Protein AF-L5N4R8-F1 (afdb_monomer)

Secondary structure (DSSP, 8-state):
--HHHHHHHHHHHHHHHS--SHHHHHHHHHHHHHHHHHHHHHTTTS-HHHHHHHHHHHHHHHH--SHHHHHHHHHHHHHHHHHHH---

pLDDT: mean 73.19, std 12.26, range [39.03, 87.06]

Foldseek 3Di:
DDPVLVVVLVVLVVQCVVDPDPVSVVVSVVVNVVSVVVVVVVVVVDDPVLVVVLVVLVVQLVVDPDPVSV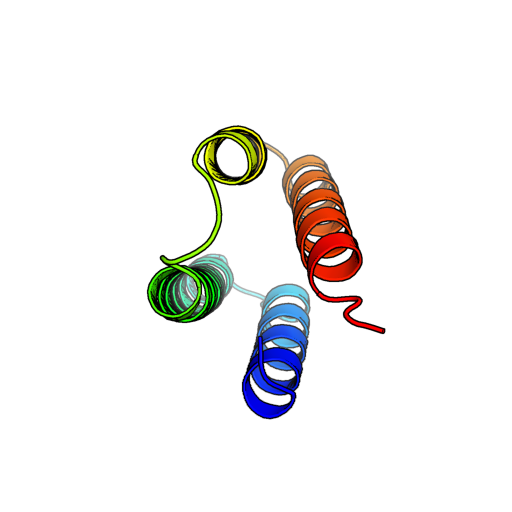VVSVVVNVVSVVVVPPDD

Structure (mmCIF, N/CA/C/O backbone):
data_AF-L5N4R8-F1
#
_entry.id   AF-L5N4R8-F1
#
loop_
_atom_site.group_PDB
_atom_site.id
_atom_site.type_symbol
_atom_site.label_atom_id
_atom_site.label_alt_id
_atom_site.label_comp_id
_atom_site.label_asym_id
_atom_site.label_entity_id
_atom_site.label_seq_id
_atom_site.pdbx_PDB_ins_code
_atom_site.Cartn_x
_atom_site.Cartn_y
_atom_site.Cartn_z
_atom_site.occupancy
_atom_site.B_iso_or_equiv
_atom_site.auth_seq_id
_atom_site.auth_comp_id
_atom_site.auth_asym_id
_atom_site.auth_atom_id
_atom_site.pdbx_PDB_model_num
ATOM 1 N N . MET A 1 1 ? 8.652 -8.191 -8.836 1.00 61.31 1 MET A N 1
ATOM 2 C CA . MET A 1 1 ? 7.954 -8.797 -7.687 1.00 61.31 1 MET A CA 1
ATOM 3 C C . MET A 1 1 ? 7.650 -10.234 -8.042 1.00 61.31 1 MET A C 1
ATOM 5 O O . MET A 1 1 ? 7.111 -10.469 -9.114 1.00 61.31 1 MET A O 1
ATOM 9 N N . ASN A 1 2 ? 8.059 -11.179 -7.204 1.00 72.06 2 ASN A N 1
ATOM 10 C CA . ASN A 1 2 ? 7.810 -12.602 -7.428 1.00 72.06 2 ASN A CA 1
ATOM 11 C C . ASN A 1 2 ? 6.396 -12.992 -6.939 1.00 72.06 2 ASN A C 1
ATOM 13 O O . ASN A 1 2 ? 5.825 -12.274 -6.116 1.00 72.06 2 ASN A O 1
ATOM 17 N N . GLU A 1 3 ? 5.834 -14.118 -7.390 1.00 71.75 3 GLU A N 1
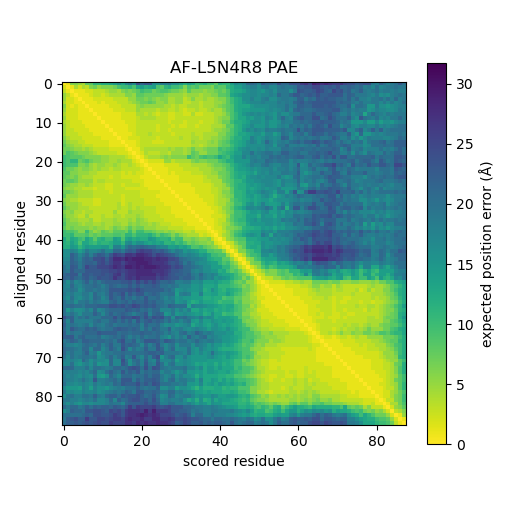ATOM 18 C CA . GLU A 1 3 ? 4.459 -14.546 -7.049 1.00 71.75 3 GLU A CA 1
ATOM 19 C C . GLU A 1 3 ? 4.201 -14.606 -5.539 1.00 71.75 3 GLU A C 1
ATOM 21 O O . GLU A 1 3 ? 3.164 -14.149 -5.064 1.00 71.75 3 GLU A O 1
ATOM 26 N N . LEU A 1 4 ? 5.181 -15.079 -4.766 1.00 72.31 4 LEU A N 1
ATOM 27 C CA . LEU A 1 4 ? 5.093 -15.130 -3.306 1.00 72.31 4 LEU A CA 1
ATOM 28 C C . LEU A 1 4 ? 4.987 -13.728 -2.677 1.00 72.31 4 LEU A C 1
ATOM 30 O O . LEU A 1 4 ? 4.242 -13.520 -1.721 1.00 72.31 4 LEU A O 1
ATOM 34 N N . GLN A 1 5 ? 5.716 -12.751 -3.225 1.00 68.88 5 GLN A N 1
ATOM 35 C CA . GLN A 1 5 ? 5.660 -11.364 -2.758 1.00 68.88 5 GLN A CA 1
ATOM 36 C C . GLN A 1 5 ? 4.308 -10.746 -3.117 1.00 68.88 5 GLN A C 1
ATOM 38 O O . GLN A 1 5 ? 3.715 -10.082 -2.275 1.00 68.88 5 GLN A O 1
ATOM 43 N N . LYS A 1 6 ? 3.794 -11.018 -4.324 1.00 75.31 6 LYS A N 1
ATOM 44 C CA . LYS A 1 6 ? 2.474 -10.557 -4.774 1.00 75.31 6 LYS A CA 1
ATOM 45 C C . LYS A 1 6 ? 1.350 -11.091 -3.883 1.00 75.31 6 LYS A C 1
ATOM 47 O O . LYS A 1 6 ? 0.587 -10.300 -3.351 1.00 75.31 6 LYS A O 1
ATOM 52 N N . GLN A 1 7 ? 1.326 -12.397 -3.611 1.00 77.81 7 GLN A N 1
ATOM 53 C CA . GLN A 1 7 ? 0.351 -12.993 -2.687 1.00 77.81 7 GLN A CA 1
ATOM 54 C C . GLN A 1 7 ? 0.446 -12.407 -1.270 1.00 77.81 7 GLN A C 1
ATOM 56 O O . GLN A 1 7 ? -0.566 -12.230 -0.596 1.00 77.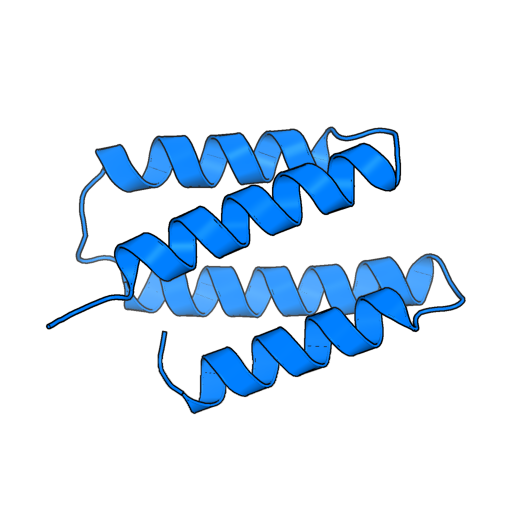81 7 GLN A O 1
ATOM 61 N N . THR A 1 8 ? 1.661 -12.093 -0.810 1.00 78.94 8 THR A N 1
ATOM 62 C CA . THR A 1 8 ? 1.864 -11.452 0.497 1.00 78.94 8 THR A CA 1
ATOM 63 C C . THR A 1 8 ? 1.328 -10.019 0.507 1.00 78.94 8 THR A C 1
ATOM 65 O O . THR A 1 8 ? 0.703 -9.615 1.483 1.00 78.94 8 THR A O 1
ATOM 68 N N . TYR A 1 9 ? 1.525 -9.269 -0.579 1.00 80.38 9 TYR A N 1
ATOM 69 C CA . TYR A 1 9 ? 0.975 -7.925 -0.751 1.00 80.38 9 TYR A CA 1
ATOM 70 C C . TYR A 1 9 ? -0.554 -7.932 -0.789 1.00 80.38 9 TYR A C 1
ATOM 72 O O . TYR A 1 9 ? -1.166 -7.235 0.015 1.00 80.38 9 TYR A O 1
ATOM 80 N N . ASP A 1 10 ? -1.160 -8.769 -1.636 1.00 80.69 10 ASP A N 1
ATOM 81 C CA . ASP A 1 10 ? -2.620 -8.891 -1.749 1.00 80.69 10 ASP A CA 1
ATOM 82 C C . ASP A 1 10 ? -3.250 -9.194 -0.379 1.00 80.69 10 ASP A C 1
ATOM 84 O O . ASP A 1 10 ? -4.185 -8.523 0.054 1.00 80.69 10 ASP A O 1
ATOM 88 N N . ARG A 1 11 ? -2.648 -10.119 0.379 1.00 84.31 11 ARG A N 1
ATOM 89 C CA . ARG A 1 11 ? -3.110 -10.477 1.725 1.00 84.31 11 ARG A CA 1
ATOM 90 C C . ARG A 1 11 ? -2.973 -9.338 2.739 1.00 84.31 11 ARG A C 1
ATOM 92 O O . ARG A 1 11 ? -3.818 -9.199 3.622 1.00 84.31 11 ARG A O 1
ATOM 99 N N . LEU A 1 12 ? -1.898 -8.553 2.668 1.00 81.50 12 LEU A N 1
ATOM 100 C CA . LEU A 1 12 ? -1.704 -7.395 3.546 1.00 81.50 12 LEU A CA 1
ATOM 101 C C . LEU A 1 12 ? -2.700 -6.278 3.218 1.00 81.50 12 LEU A C 1
ATOM 103 O O . LEU A 1 12 ? -3.198 -5.627 4.133 1.00 81.50 12 LEU A O 1
ATOM 107 N N . VAL A 1 13 ? -3.028 -6.091 1.939 1.00 82.31 13 VAL A N 1
ATOM 108 C CA . VAL A 1 13 ? -4.041 -5.132 1.482 1.00 82.31 13 VAL A CA 1
ATOM 109 C C . VAL A 1 13 ? -5.446 -5.569 1.899 1.00 82.31 13 VAL A C 1
ATOM 111 O O . VAL A 1 13 ? -6.219 -4.737 2.372 1.00 82.31 13 VAL A O 1
ATOM 114 N N . GLU A 1 14 ? -5.783 -6.858 1.802 1.00 85.56 14 GLU A N 1
ATOM 115 C CA . GLU A 1 14 ? -7.049 -7.382 2.336 1.00 85.56 14 GLU A CA 1
ATOM 116 C C . GLU A 1 14 ? -7.168 -7.118 3.842 1.00 85.56 14 GLU A C 1
ATOM 118 O O . GLU A 1 14 ? -8.158 -6.547 4.296 1.00 85.56 14 GLU A O 1
ATOM 123 N N . ARG A 1 15 ? -6.114 -7.399 4.615 1.00 82.44 15 ARG A N 1
ATOM 124 C CA . ARG A 1 15 ? -6.105 -7.136 6.062 1.00 82.44 15 ARG A CA 1
ATOM 125 C C . ARG A 1 15 ? -6.147 -5.658 6.424 1.00 82.44 15 ARG A C 1
ATOM 127 O O . ARG A 1 15 ? -6.750 -5.299 7.427 1.00 82.44 15 ARG A O 1
ATOM 134 N N . LEU A 1 16 ? -5.541 -4.797 5.610 1.00 81.81 16 LEU A N 1
ATOM 135 C CA . LEU A 1 16 ? -5.661 -3.347 5.749 1.00 81.81 16 LEU A CA 1
ATOM 136 C C . LEU A 1 16 ? -7.117 -2.892 5.547 1.00 81.81 16 LEU A C 1
ATOM 138 O O . LEU A 1 16 ? -7.580 -2.002 6.256 1.00 81.81 16 LEU A O 1
ATOM 142 N N . LYS A 1 17 ? -7.842 -3.497 4.594 1.00 80.88 17 LYS A N 1
ATOM 143 C CA . LYS A 1 17 ? -9.259 -3.195 4.324 1.00 80.88 17 LYS A CA 1
ATOM 144 C C . LYS A 1 17 ? -10.184 -3.681 5.441 1.00 80.88 17 LYS A C 1
ATOM 146 O O . LYS A 1 17 ? -11.185 -3.018 5.705 1.00 80.88 17 LYS A O 1
ATOM 151 N N . GLU A 1 18 ? -9.832 -4.788 6.088 1.00 86.06 18 GLU A N 1
ATOM 152 C CA . GLU A 1 18 ? -10.552 -5.364 7.232 1.00 86.06 18 GLU A CA 1
ATOM 153 C C . GLU A 1 18 ? -10.123 -4.786 8.594 1.00 86.06 18 GLU A C 1
ATOM 155 O O . GLU A 1 18 ? -10.705 -5.139 9.614 1.00 86.06 18 GLU A O 1
ATOM 160 N N . ALA A 1 19 ? -9.113 -3.914 8.641 1.00 85.00 19 ALA A N 1
ATOM 161 C CA . ALA A 1 19 ? -8.617 -3.351 9.892 1.00 85.00 19 ALA A CA 1
ATOM 162 C C . ALA A 1 19 ? -9.653 -2.418 10.544 1.00 85.00 19 ALA A C 1
ATOM 164 O O . ALA A 1 19 ? 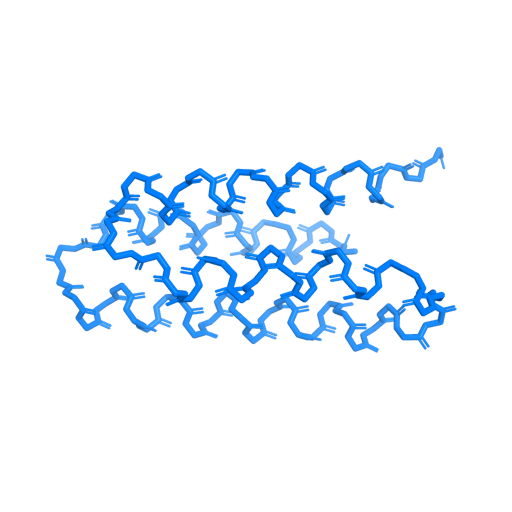-10.052 -1.404 9.963 1.00 85.00 19 ALA A O 1
ATOM 165 N N . ASP A 1 20 ? -10.029 -2.732 11.783 1.00 80.50 20 ASP A N 1
ATOM 166 C CA . ASP A 1 20 ? -11.014 -1.975 12.567 1.00 80.50 20 ASP A CA 1
ATOM 167 C C . ASP A 1 20 ? -10.370 -0.796 13.318 1.00 80.50 20 ASP A C 1
ATOM 169 O O . ASP A 1 20 ? -11.019 0.211 13.608 1.00 80.50 20 ASP A O 1
ATOM 173 N N . SER A 1 21 ? -9.066 -0.889 13.607 1.00 82.56 21 SER A N 1
ATOM 174 C CA . SER A 1 21 ? -8.341 0.116 14.386 1.00 82.56 21 SER A CA 1
ATOM 175 C C . SER A 1 21 ? -7.271 0.851 13.589 1.00 82.56 21 SER A C 1
ATOM 177 O O . SER A 1 21 ? -6.534 0.293 12.778 1.00 82.56 21 SER A O 1
ATOM 179 N N . MET A 1 22 ? -7.094 2.133 13.905 1.00 73.88 22 MET A N 1
ATOM 180 C CA . MET A 1 22 ? -6.095 2.988 13.256 1.00 73.88 22 MET A CA 1
ATOM 181 C C . MET A 1 22 ? -4.646 2.538 13.541 1.00 73.88 22 MET A C 1
ATOM 183 O O . MET A 1 22 ? -3.748 2.791 12.737 1.00 73.88 22 MET A O 1
ATOM 187 N N . GLU A 1 23 ? -4.408 1.842 14.658 1.00 82.38 23 GLU A N 1
ATOM 188 C CA . GLU A 1 23 ? -3.131 1.171 14.942 1.00 82.38 23 GLU A CA 1
ATOM 189 C C . GLU A 1 23 ? -2.878 -0.023 14.016 1.00 82.38 23 GLU A C 1
ATOM 191 O O . GLU A 1 23 ? -1.763 -0.174 13.518 1.00 82.38 23 GLU A O 1
ATOM 196 N N . GLU A 1 24 ? -3.906 -0.818 13.717 1.00 76.19 24 GLU A N 1
ATOM 197 C CA . GLU A 1 24 ? -3.808 -1.951 12.792 1.00 76.19 24 GLU A CA 1
ATOM 198 C C . GLU A 1 24 ? -3.569 -1.468 11.363 1.00 76.19 24 GLU A C 1
ATOM 200 O O . GLU A 1 24 ? -2.672 -1.966 10.685 1.00 76.19 24 GLU A O 1
ATOM 205 N N . VAL A 1 25 ? -4.273 -0.412 10.940 1.00 79.25 25 VAL A N 1
ATOM 206 C CA . VAL A 1 25 ? -4.033 0.244 9.646 1.00 79.25 25 VAL A CA 1
ATOM 207 C C . VAL A 1 25 ? -2.569 0.675 9.521 1.00 79.25 25 VAL A C 1
ATOM 209 O O . VAL A 1 25 ? -1.922 0.403 8.513 1.00 79.25 25 VAL A O 1
ATOM 212 N N . ARG A 1 26 ? -2.002 1.305 10.559 1.00 79.50 26 ARG A N 1
ATOM 213 C CA . ARG A 1 26 ? -0.590 1.727 10.563 1.00 79.50 26 ARG A CA 1
ATOM 214 C C . ARG A 1 26 ? 0.382 0.548 10.560 1.00 79.50 26 ARG A C 1
ATOM 216 O O . ARG A 1 26 ? 1.444 0.654 9.943 1.00 79.50 26 ARG A O 1
ATOM 223 N N . ALA A 1 27 ? 0.047 -0.541 11.248 1.00 80.75 27 ALA A N 1
ATOM 224 C CA . ALA A 1 27 ? 0.863 -1.748 11.283 1.00 80.75 27 ALA A CA 1
ATOM 225 C C . ALA A 1 27 ? 0.920 -2.415 9.901 1.00 80.75 27 ALA A C 1
ATOM 227 O O . ALA A 1 27 ? 2.012 -2.586 9.358 1.00 80.75 27 ALA A O 1
ATOM 228 N N . TYR A 1 28 ? -0.237 -2.677 9.285 1.00 82.38 28 TYR A N 1
ATOM 229 C CA . TYR A 1 28 ? -0.309 -3.258 7.942 1.00 82.38 28 TYR A CA 1
ATOM 230 C C . TYR A 1 28 ? 0.320 -2.343 6.894 1.00 82.38 28 TYR A C 1
ATOM 232 O O . TYR A 1 28 ? 1.059 -2.809 6.030 1.00 82.38 28 TYR A O 1
ATOM 240 N N . TYR A 1 29 ? 0.130 -1.028 7.014 1.00 80.31 29 TYR A N 1
ATOM 241 C CA . TYR A 1 29 ? 0.774 -0.063 6.130 1.00 80.31 29 TYR A CA 1
ATOM 242 C C . TYR A 1 29 ? 2.308 -0.126 6.199 1.00 80.31 29 TYR A C 1
ATOM 244 O O . TYR A 1 29 ? 2.972 -0.109 5.163 1.00 80.31 29 TYR A O 1
ATOM 252 N N . ARG A 1 30 ? 2.896 -0.253 7.399 1.00 82.75 30 ARG A N 1
ATOM 253 C CA . ARG A 1 30 ? 4.352 -0.442 7.541 1.00 82.75 30 ARG A CA 1
ATOM 254 C C . ARG A 1 30 ? 4.836 -1.729 6.893 1.00 82.75 30 ARG A C 1
ATOM 256 O O . ARG A 1 30 ? 5.898 -1.721 6.275 1.00 82.75 30 ARG A O 1
ATOM 263 N N . GLU A 1 31 ? 4.093 -2.820 7.040 1.00 81.44 31 GLU A N 1
ATOM 264 C CA . GLU A 1 31 ? 4.467 -4.096 6.428 1.00 81.44 31 GLU A CA 1
ATOM 265 C C . GLU A 1 31 ? 4.394 -4.035 4.901 1.00 81.44 31 GLU A C 1
ATOM 267 O O . GLU A 1 31 ? 5.327 -4.477 4.230 1.00 81.44 31 GLU A O 1
ATOM 272 N N . ILE A 1 32 ? 3.358 -3.394 4.350 1.00 82.75 32 ILE A N 1
ATOM 273 C CA . ILE A 1 32 ? 3.236 -3.132 2.910 1.00 82.75 32 ILE A CA 1
ATOM 274 C C . ILE A 1 32 ? 4.412 -2.279 2.420 1.00 82.75 32 ILE A C 1
ATOM 276 O O . ILE A 1 32 ? 5.033 -2.615 1.412 1.00 82.75 32 ILE A O 1
ATOM 280 N N . GLN A 1 33 ? 4.768 -1.212 3.144 1.00 77.38 33 GLN A N 1
ATOM 281 C CA . GLN A 1 33 ? 5.917 -0.375 2.793 1.00 77.38 33 GLN A CA 1
ATOM 282 C C . GLN A 1 33 ? 7.232 -1.157 2.822 1.00 77.38 33 GLN A C 1
ATOM 284 O O . GLN A 1 33 ? 8.002 -1.061 1.875 1.00 77.38 33 GLN A O 1
ATOM 289 N N . SER A 1 34 ? 7.470 -1.966 3.856 1.00 79.44 34 SER A N 1
ATOM 290 C CA . SER A 1 34 ? 8.676 -2.796 3.967 1.00 79.44 34 SER A CA 1
ATOM 291 C C . SER A 1 34 ? 8.782 -3.809 2.823 1.00 79.44 34 SER A C 1
ATOM 293 O O . SER A 1 34 ? 9.852 -3.995 2.243 1.00 79.44 34 SER A O 1
ATOM 295 N N . LEU A 1 35 ? 7.658 -4.426 2.444 1.00 79.94 35 LEU A N 1
ATOM 296 C CA . LEU A 1 35 ? 7.594 -5.354 1.320 1.00 79.94 35 LEU A CA 1
ATOM 297 C C . LEU A 1 35 ? 7.885 -4.644 -0.009 1.00 79.94 35 LEU A C 1
ATOM 299 O O . LEU A 1 35 ? 8.666 -5.148 -0.815 1.00 79.94 35 LEU A O 1
ATOM 303 N N . LEU A 1 36 ? 7.296 -3.466 -0.229 1.00 74.19 36 LEU A N 1
ATOM 304 C CA . LEU A 1 36 ? 7.541 -2.655 -1.420 1.00 74.19 36 LEU A CA 1
ATOM 305 C C . LEU A 1 36 ? 8.991 -2.177 -1.486 1.00 74.19 36 LEU A C 1
ATOM 307 O O . LEU A 1 36 ? 9.606 -2.313 -2.538 1.00 74.19 36 LEU A O 1
ATOM 311 N N . ASP A 1 37 ? 9.559 -1.694 -0.380 1.00 74.38 37 ASP A N 1
ATOM 312 C CA . ASP A 1 37 ? 10.969 -1.314 -0.293 1.00 74.38 37 ASP A CA 1
ATOM 313 C C . ASP A 1 37 ? 11.870 -2.526 -0.580 1.00 74.38 37 ASP A C 1
ATOM 315 O O . ASP A 1 37 ? 12.787 -2.415 -1.387 1.00 74.38 37 ASP A O 1
ATOM 319 N N . ALA A 1 38 ? 11.587 -3.718 -0.045 1.00 73.25 38 ALA A N 1
ATOM 320 C CA . ALA A 1 38 ? 12.360 -4.932 -0.333 1.00 73.25 38 ALA A CA 1
ATOM 321 C C . ALA A 1 38 ? 12.284 -5.361 -1.812 1.00 73.25 38 ALA A C 1
ATOM 323 O O . ALA A 1 38 ? 13.300 -5.733 -2.408 1.00 73.25 38 ALA A O 1
ATOM 324 N N . VAL A 1 39 ? 11.101 -5.267 -2.428 1.00 67.44 39 VAL A N 1
ATOM 325 C CA . VAL A 1 39 ? 10.901 -5.518 -3.866 1.00 67.44 39 VAL A CA 1
ATOM 326 C C . VAL A 1 39 ? 11.652 -4.485 -4.706 1.00 67.44 39 VAL A C 1
ATOM 328 O O . VAL A 1 39 ? 12.284 -4.848 -5.695 1.00 67.44 39 VAL A O 1
ATOM 331 N N . HIS A 1 40 ? 11.633 -3.217 -4.296 1.00 59.88 40 HIS A N 1
ATOM 332 C CA . HIS A 1 40 ? 12.334 -2.128 -4.973 1.00 59.88 40 HIS A CA 1
ATOM 333 C C . HIS A 1 40 ? 13.855 -2.252 -4.818 1.00 59.88 40 HIS A C 1
ATOM 335 O O . HIS A 1 40 ? 14.591 -2.027 -5.772 1.00 59.88 40 HIS A O 1
ATOM 341 N N . THR A 1 41 ? 14.328 -2.701 -3.650 1.00 60.22 41 THR A N 1
ATOM 342 C CA . THR A 1 41 ? 15.754 -2.936 -3.382 1.00 60.22 41 THR A CA 1
ATOM 343 C C . THR A 1 41 ? 16.277 -4.123 -4.201 1.00 60.22 41 THR A C 1
ATOM 345 O O . THR A 1 41 ? 17.398 -4.080 -4.707 1.00 60.22 41 THR A O 1
ATOM 348 N N . GLN A 1 42 ? 15.452 -5.155 -4.424 1.00 54.41 42 GLN A N 1
ATOM 349 C CA . GLN A 1 42 ? 15.740 -6.213 -5.405 1.00 54.41 42 GLN A CA 1
ATOM 350 C C . GLN A 1 42 ? 15.674 -5.718 -6.860 1.00 54.41 42 GLN A C 1
ATOM 352 O O . GLN A 1 42 ? 16.370 -6.264 -7.712 1.00 54.41 42 GLN A O 1
ATOM 357 N N . ALA A 1 43 ? 14.883 -4.680 -7.147 1.00 49.94 43 ALA A N 1
ATOM 358 C CA . ALA A 1 43 ? 14.732 -4.078 -8.472 1.00 49.94 43 ALA A CA 1
ATOM 359 C C . ALA A 1 43 ? 15.736 -2.945 -8.778 1.00 49.94 43 ALA A C 1
ATOM 361 O O . ALA A 1 43 ? 15.624 -2.322 -9.834 1.00 49.94 43 ALA A O 1
ATOM 362 N N . THR A 1 44 ? 16.741 -2.698 -7.921 1.00 47.34 44 THR A N 1
ATOM 363 C CA . THR A 1 44 ? 17.755 -1.614 -8.039 1.00 47.34 44 THR A CA 1
ATOM 364 C C . THR A 1 44 ? 18.730 -1.760 -9.228 1.00 47.34 44 THR A C 1
ATOM 366 O O . THR A 1 44 ? 19.884 -1.343 -9.166 1.00 47.34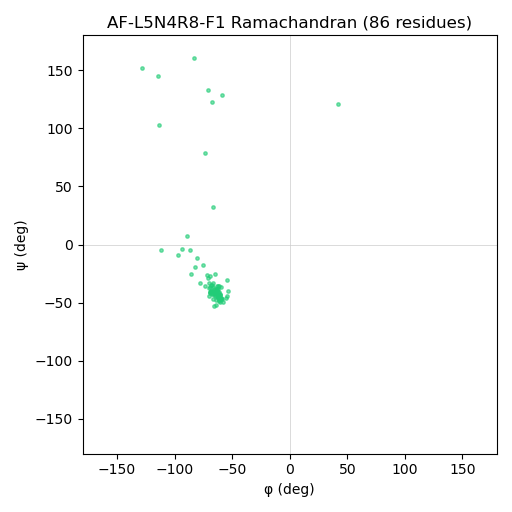 44 THR A O 1
ATOM 369 N N . VAL A 1 45 ? 18.280 -2.340 -10.339 1.00 48.28 45 VAL A N 1
ATOM 370 C CA . VAL A 1 45 ? 18.936 -2.288 -11.653 1.00 48.28 45 VAL A CA 1
ATOM 371 C C . VAL A 1 45 ? 18.105 -1.472 -12.665 1.00 48.28 45 VAL A C 1
ATOM 373 O O . VAL A 1 45 ? 18.586 -1.204 -13.762 1.00 48.28 45 VAL A O 1
ATOM 376 N N . LEU A 1 46 ? 16.899 -0.995 -12.323 1.00 45.81 46 LEU A N 1
ATOM 377 C CA . LEU A 1 46 ? 16.026 -0.282 -13.270 1.00 45.81 46 LEU A CA 1
ATOM 378 C C . LEU A 1 46 ? 15.821 1.209 -12.920 1.00 45.81 46 LEU A C 1
ATOM 380 O O . LEU A 1 46 ? 15.139 1.574 -11.971 1.00 45.81 46 LEU A O 1
ATOM 384 N N . GLN A 1 47 ? 16.546 2.022 -13.698 1.00 51.94 47 GLN A N 1
ATOM 385 C CA . GLN A 1 47 ? 16.296 3.376 -14.227 1.00 51.94 47 GLN A CA 1
ATOM 386 C C . GLN A 1 47 ? 15.654 4.467 -13.335 1.00 51.94 47 GLN A C 1
ATOM 388 O O . GLN A 1 47 ? 14.514 4.396 -12.891 1.00 51.94 47 GLN A O 1
ATOM 393 N N . LEU A 1 48 ? 16.405 5.567 -13.169 1.00 48.12 48 LEU A N 1
ATOM 394 C CA . LEU A 1 48 ? 16.087 6.749 -12.352 1.00 48.12 48 LEU A CA 1
ATOM 395 C C . LEU A 1 48 ? 14.735 7.426 -12.649 1.00 48.12 48 LEU A C 1
ATOM 397 O O . LEU A 1 48 ? 14.144 7.975 -11.724 1.00 48.12 48 LEU A O 1
ATOM 401 N N . GLU A 1 49 ? 14.237 7.388 -13.885 1.00 50.53 49 GLU A N 1
ATOM 402 C CA . GLU A 1 49 ? 12.959 8.024 -14.258 1.00 50.53 49 GLU A CA 1
ATOM 403 C C . GLU A 1 49 ? 11.745 7.284 -13.66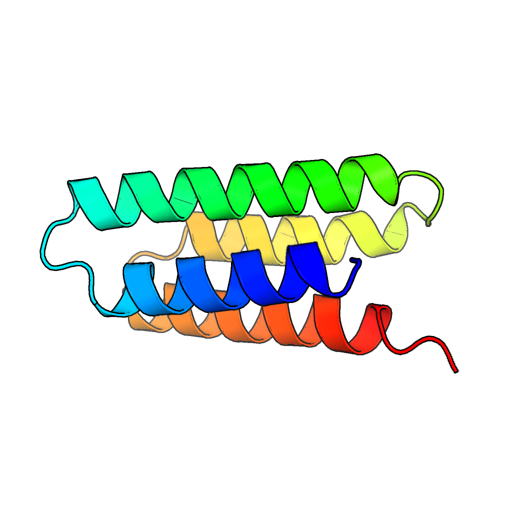9 1.00 50.53 49 GLU A C 1
ATOM 405 O O . GLU A 1 49 ? 10.737 7.898 -13.324 1.00 50.53 49 GLU A O 1
ATOM 410 N N . GLU A 1 50 ? 11.854 5.970 -13.449 1.00 53.50 50 GLU A N 1
ATOM 411 C CA . GLU A 1 50 ? 10.776 5.157 -12.868 1.00 53.50 50 GLU A CA 1
ATOM 412 C C . GLU A 1 50 ? 10.625 5.380 -11.354 1.00 53.50 50 GLU A C 1
ATOM 414 O O . GLU A 1 50 ? 9.578 5.080 -10.767 1.00 53.50 50 GLU A O 1
ATOM 419 N N . LYS A 1 51 ? 11.664 5.942 -10.727 1.00 60.44 51 LYS A N 1
ATOM 420 C CA . LYS A 1 51 ? 11.729 6.245 -9.298 1.00 60.44 51 LYS A CA 1
ATOM 421 C C . LYS A 1 51 ? 10.952 7.512 -8.943 1.00 60.44 51 LYS A C 1
ATOM 423 O O . LYS A 1 51 ? 10.379 7.573 -7.859 1.00 60.44 51 LYS A O 1
ATOM 428 N N . GLU A 1 52 ? 10.898 8.508 -9.827 1.00 68.31 52 GLU A N 1
ATOM 429 C CA . GLU A 1 52 ? 10.204 9.772 -9.548 1.00 68.31 52 GLU A CA 1
ATOM 430 C C . GLU A 1 52 ? 8.685 9.606 -9.494 1.00 68.31 52 GLU A C 1
ATOM 432 O O . GLU A 1 52 ? 8.056 10.106 -8.563 1.00 68.31 52 GLU A O 1
ATOM 437 N N . GLU A 1 53 ? 8.088 8.866 -10.430 1.00 72.38 53 GLU A N 1
ATOM 438 C CA . GLU A 1 53 ? 6.633 8.665 -10.453 1.00 72.38 53 GLU A CA 1
ATOM 439 C C . GLU A 1 53 ? 6.166 7.788 -9.281 1.00 72.38 53 GLU A C 1
ATOM 441 O O . GLU A 1 53 ? 5.202 8.132 -8.593 1.00 72.38 53 GLU A O 1
ATOM 446 N N . PHE A 1 54 ? 6.923 6.734 -8.956 1.00 71.44 54 PHE A N 1
ATOM 447 C CA . PHE A 1 54 ? 6.683 5.908 -7.771 1.00 71.44 54 PHE A CA 1
ATOM 448 C C . PHE A 1 54 ? 6.799 6.714 -6.469 1.00 71.44 54 PHE A C 1
ATOM 450 O O . PHE A 1 54 ? 5.914 6.650 -5.613 1.00 71.44 54 PHE A O 1
ATOM 457 N N . LEU A 1 55 ? 7.868 7.506 -6.314 1.00 73.19 55 LEU A N 1
ATOM 458 C CA . LEU A 1 55 ? 8.043 8.366 -5.142 1.00 73.19 55 LEU A CA 1
ATOM 459 C C . LEU A 1 55 ? 6.950 9.430 -5.060 1.00 73.19 55 LEU A C 1
ATOM 461 O O . LEU A 1 55 ? 6.460 9.703 -3.970 1.00 73.19 55 LEU A O 1
ATOM 465 N N . ARG A 1 56 ? 6.524 10.000 -6.189 1.00 81.94 56 ARG A N 1
ATOM 466 C CA . ARG A 1 56 ? 5.452 10.996 -6.236 1.00 81.94 56 ARG A CA 1
ATOM 467 C C . ARG A 1 56 ? 4.114 10.409 -5.793 1.00 81.94 56 ARG A C 1
ATOM 469 O O . ARG A 1 56 ? 3.443 11.029 -4.971 1.00 81.94 56 ARG A O 1
ATOM 476 N N . LEU A 1 57 ? 3.733 9.237 -6.304 1.00 80.06 57 LEU A N 1
ATOM 477 C CA . LEU A 1 57 ? 2.499 8.553 -5.901 1.00 80.06 57 LEU A CA 1
ATOM 478 C C . LEU A 1 57 ? 2.543 8.164 -4.419 1.00 80.06 57 LEU A C 1
ATOM 480 O O . LEU A 1 57 ? 1.589 8.415 -3.686 1.00 80.06 57 LEU A O 1
ATOM 484 N N . ARG A 1 58 ? 3.690 7.661 -3.946 1.00 78.31 58 ARG A N 1
ATOM 485 C CA . ARG A 1 58 ? 3.922 7.363 -2.526 1.00 78.31 58 ARG A CA 1
ATOM 486 C C . ARG A 1 58 ? 3.776 8.604 -1.647 1.00 78.31 58 ARG A C 1
ATOM 488 O O . ARG A 1 58 ? 3.111 8.536 -0.618 1.00 78.31 58 ARG A O 1
ATOM 495 N N . THR A 1 59 ? 4.388 9.722 -2.030 1.00 81.12 59 THR A N 1
ATOM 496 C CA . THR A 1 59 ? 4.307 10.980 -1.277 1.00 81.12 59 THR A CA 1
ATOM 497 C C . THR A 1 59 ? 2.867 11.476 -1.216 1.00 81.12 59 THR A C 1
ATOM 499 O O . THR A 1 59 ? 2.374 11.747 -0.128 1.00 81.12 59 THR A O 1
ATOM 502 N N . LYS A 1 60 ? 2.142 11.467 -2.340 1.00 83.06 60 LYS A N 1
ATOM 503 C CA . LYS A 1 60 ? 0.730 11.868 -2.370 1.00 83.06 60 LYS A CA 1
ATOM 504 C C . LYS A 1 60 ? -0.181 10.975 -1.530 1.00 83.06 60 LYS A C 1
ATOM 506 O O . LYS A 1 60 ? -1.096 11.482 -0.897 1.00 83.06 60 LYS A O 1
ATOM 5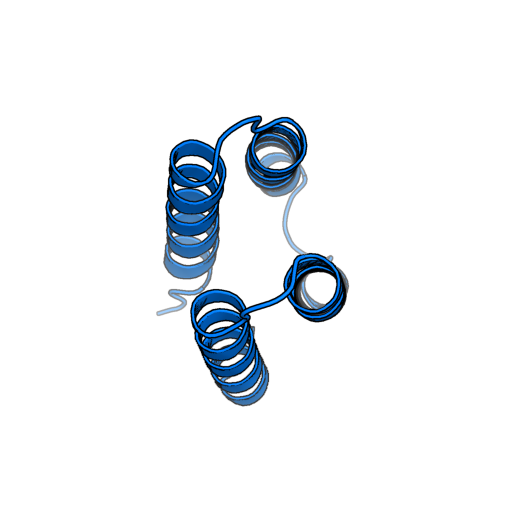11 N N . MET A 1 61 ? 0.090 9.673 -1.480 1.00 79.44 61 MET A N 1
ATOM 512 C CA . MET A 1 61 ? -0.639 8.745 -0.613 1.00 79.44 61 MET A CA 1
ATOM 513 C C . MET A 1 61 ? -0.368 9.007 0.878 1.00 79.44 61 MET A C 1
ATOM 515 O O . MET A 1 61 ? -1.265 8.854 1.697 1.00 79.44 61 MET A O 1
ATOM 519 N N . VAL A 1 62 ? 0.856 9.412 1.241 1.00 78.12 62 VAL A N 1
ATOM 520 C CA . VAL A 1 62 ? 1.218 9.782 2.624 1.00 78.12 62 VAL A CA 1
ATOM 521 C C . VAL A 1 62 ? 0.632 11.139 3.022 1.00 78.12 62 VAL A C 1
ATOM 523 O O . VAL A 1 62 ? 0.252 11.324 4.174 1.00 78.12 62 VAL A O 1
ATOM 526 N N . GLU A 1 63 ? 0.564 12.081 2.083 1.00 83.25 63 GLU A N 1
ATOM 527 C CA . GLU A 1 63 ? -0.017 13.413 2.287 1.00 83.25 63 GLU A CA 1
ATOM 528 C C . GLU A 1 63 ? -1.553 13.425 2.193 1.00 83.25 63 GLU A C 1
ATOM 530 O O . GLU A 1 63 ? -2.190 14.411 2.572 1.00 83.25 63 GLU A O 1
ATOM 535 N N . ALA A 1 64 ? -2.160 12.338 1.710 1.00 87.06 64 ALA A N 1
ATOM 536 C CA . ALA A 1 64 ? -3.604 12.196 1.602 1.00 87.06 64 ALA A CA 1
ATOM 537 C C . ALA A 1 64 ? -4.270 12.341 2.976 1.00 87.06 64 ALA A C 1
ATOM 539 O O . ALA A 1 64 ? -3.909 11.683 3.953 1.00 87.06 64 ALA A O 1
ATOM 540 N N . SER A 1 65 ? -5.274 13.213 3.040 1.00 82.38 65 SER A N 1
ATOM 541 C CA . SER A 1 65 ? -5.976 13.536 4.287 1.00 82.38 65 SER A CA 1
ATOM 542 C C . SER A 1 65 ? -7.276 12.747 4.449 1.00 82.38 65 SER A C 1
ATOM 544 O O . SER A 1 65 ? -7.896 12.780 5.513 1.00 82.38 65 SER A O 1
ATOM 546 N N . THR A 1 66 ? -7.696 12.031 3.404 1.00 82.31 66 THR A N 1
ATOM 547 C CA . THR A 1 66 ? -8.941 11.262 3.371 1.00 82.31 66 THR A CA 1
ATOM 548 C C . THR A 1 66 ? -8.701 9.819 2.934 1.00 82.31 66 THR A C 1
ATOM 550 O O . THR A 1 66 ? -7.779 9.512 2.179 1.00 82.31 66 THR A O 1
ATOM 553 N N . LYS A 1 67 ? -9.562 8.906 3.402 1.00 79.75 67 LYS A N 1
ATOM 554 C CA . LYS A 1 67 ? -9.494 7.478 3.052 1.00 79.75 67 LYS A CA 1
ATOM 555 C C . LYS A 1 67 ? -9.681 7.247 1.548 1.00 79.75 67 LYS A C 1
ATOM 557 O O . LYS A 1 67 ? -9.042 6.362 0.993 1.00 79.75 67 LYS A O 1
ATOM 562 N N . GLU A 1 68 ? -10.526 8.048 0.903 1.00 85.38 68 GLU A N 1
ATOM 563 C CA . GLU A 1 68 ? -10.757 7.993 -0.545 1.00 85.38 68 GLU A CA 1
ATOM 564 C C . GLU A 1 68 ? -9.500 8.366 -1.336 1.00 85.38 68 GLU A C 1
ATOM 566 O O . GLU A 1 68 ? -9.147 7.667 -2.279 1.00 85.38 68 GLU A O 1
ATOM 571 N N . GLU A 1 69 ? -8.771 9.403 -0.917 1.00 79.62 69 GLU A N 1
ATOM 572 C CA . GLU A 1 69 ? -7.504 9.773 -1.553 1.00 79.62 69 GLU A CA 1
ATOM 573 C C . GLU A 1 69 ? -6.422 8.711 -1.347 1.00 79.62 69 GLU A C 1
ATOM 575 O O . GLU A 1 69 ? -5.689 8.395 -2.281 1.00 79.62 69 GLU A O 1
ATOM 580 N N . VAL A 1 70 ? -6.334 8.122 -0.149 1.00 78.31 70 VAL A N 1
ATOM 581 C CA . VAL A 1 70 ? -5.392 7.023 0.116 1.00 78.31 70 VAL A CA 1
ATOM 582 C C . VAL A 1 70 ? -5.675 5.837 -0.806 1.00 78.31 70 VAL A C 1
ATOM 584 O O . VAL A 1 70 ? -4.744 5.316 -1.411 1.00 78.31 70 VAL A O 1
ATOM 587 N N . LEU A 1 71 ? -6.943 5.439 -0.950 1.00 80.62 71 LEU A N 1
ATOM 588 C CA . LEU A 1 71 ? -7.348 4.342 -1.836 1.00 80.62 71 LEU A CA 1
ATOM 589 C C . LEU A 1 71 ? -7.074 4.663 -3.308 1.00 80.62 71 LEU A C 1
ATOM 591 O O . LEU A 1 71 ? -6.539 3.822 -4.021 1.00 80.62 71 LEU A O 1
ATOM 595 N N . TYR A 1 72 ? -7.358 5.891 -3.742 1.00 86.00 72 TYR A N 1
ATOM 596 C CA . TYR A 1 72 ? -7.059 6.341 -5.100 1.00 86.00 72 TYR A CA 1
ATOM 597 C C . TYR A 1 72 ? -5.561 6.227 -5.423 1.00 86.00 72 TYR A C 1
ATOM 599 O O . TYR A 1 72 ? -5.177 5.670 -6.451 1.00 86.00 72 TYR A O 1
ATOM 607 N N . TYR A 1 73 ? -4.690 6.730 -4.541 1.00 83.75 73 TYR A N 1
ATOM 608 C CA . TYR A 1 73 ? -3.247 6.651 -4.772 1.00 83.75 73 TYR A CA 1
ATOM 609 C C . TYR A 1 73 ? -2.695 5.231 -4.612 1.00 83.75 73 TYR A C 1
ATOM 611 O O . TYR A 1 73 ?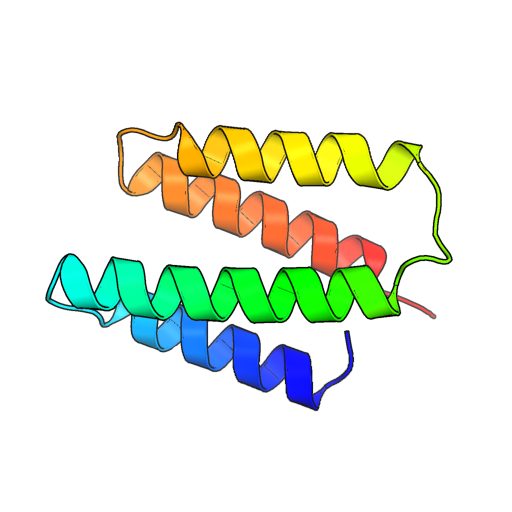 -1.685 4.917 -5.239 1.00 83.75 73 TYR A O 1
ATOM 619 N N . GLU A 1 74 ? -3.347 4.377 -3.819 1.00 79.62 74 GLU A N 1
ATOM 620 C CA . GLU A 1 74 ? -3.032 2.949 -3.713 1.00 79.62 74 GLU A CA 1
ATOM 621 C C . GLU A 1 74 ? -3.341 2.213 -5.022 1.00 79.62 74 GLU A C 1
ATOM 623 O O . GLU A 1 74 ? -2.466 1.518 -5.538 1.00 79.62 74 GLU A O 1
ATOM 628 N N . GLU A 1 75 ? -4.513 2.447 -5.623 1.00 83.94 75 GLU A N 1
ATOM 629 C CA . GLU A 1 75 ? -4.869 1.897 -6.936 1.00 83.94 75 GLU A CA 1
ATOM 630 C C . GLU A 1 75 ? -3.904 2.360 -8.034 1.00 83.94 75 GLU A C 1
ATOM 632 O O . GLU A 1 75 ? -3.449 1.544 -8.839 1.00 83.94 75 GLU A O 1
ATOM 637 N N . GLU A 1 76 ? -3.531 3.642 -8.046 1.00 82.88 76 GLU A N 1
ATOM 638 C CA . GLU A 1 76 ? -2.569 4.186 -9.012 1.00 82.88 76 GLU A CA 1
ATOM 639 C C . GLU A 1 76 ? -1.167 3.581 -8.826 1.00 82.88 76 GLU A C 1
ATOM 641 O O . GLU A 1 76 ? -0.501 3.233 -9.805 1.00 82.88 76 GLU A O 1
ATOM 646 N N . LEU A 1 77 ? -0.721 3.387 -7.579 1.00 78.88 77 LEU A N 1
ATOM 647 C CA . LEU A 1 77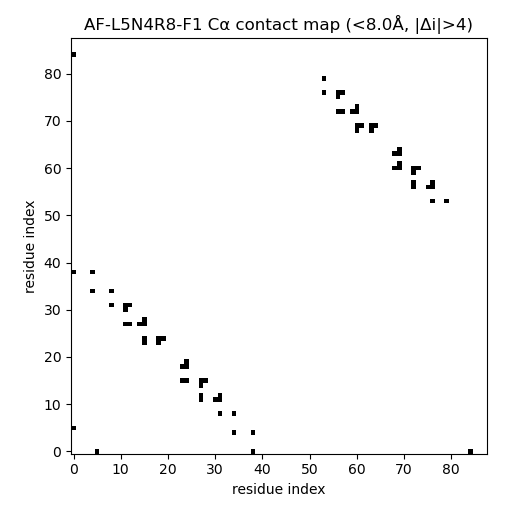 ? 0.532 2.691 -7.265 1.00 78.88 77 LEU A CA 1
ATOM 648 C C . LEU A 1 77 ? 0.494 1.237 -7.729 1.00 78.88 77 LEU A C 1
ATOM 650 O O . LEU A 1 77 ? 1.445 0.761 -8.352 1.00 78.88 77 LEU A O 1
ATOM 654 N N . HIS A 1 78 ? -0.604 0.539 -7.457 1.00 73.44 78 HIS A N 1
ATOM 655 C CA . HIS A 1 78 ? -0.781 -0.849 -7.852 1.00 73.44 78 HIS A CA 1
ATOM 656 C C . HIS A 1 78 ? -0.832 -0.993 -9.379 1.00 73.44 78 HIS A C 1
ATOM 658 O O . HIS A 1 78 ? -0.174 -1.868 -9.943 1.00 73.44 78 HIS A O 1
ATOM 664 N N . ALA A 1 79 ? -1.528 -0.092 -10.076 1.00 78.62 79 ALA A N 1
ATOM 665 C CA . ALA A 1 79 ? -1.562 -0.039 -11.533 1.00 78.62 79 ALA A CA 1
ATOM 666 C C . ALA A 1 79 ? -0.179 0.261 -12.130 1.00 78.62 79 ALA A C 1
ATOM 668 O O . ALA A 1 79 ? 0.218 -0.381 -13.106 1.00 78.62 79 ALA A O 1
ATOM 669 N N . TYR A 1 80 ? 0.572 1.190 -11.532 1.00 74.94 80 TYR A N 1
ATOM 670 C CA . TYR A 1 80 ? 1.939 1.515 -11.936 1.00 74.94 80 TYR A CA 1
ATOM 671 C C . TYR A 1 80 ? 2.869 0.302 -11.788 1.00 74.94 80 TYR A C 1
ATOM 673 O O . TYR A 1 80 ? 3.549 -0.084 -12.740 1.00 74.94 80 TYR A O 1
ATOM 681 N N . ILE A 1 81 ? 2.832 -0.368 -10.633 1.00 69.12 81 ILE A N 1
ATOM 682 C CA . ILE A 1 81 ? 3.609 -1.584 -10.356 1.00 69.12 81 ILE A CA 1
ATOM 683 C C . ILE A 1 81 ? 3.203 -2.723 -11.306 1.00 69.12 81 ILE A C 1
ATOM 685 O O . ILE A 1 81 ? 4.064 -3.387 -11.882 1.00 69.12 81 ILE A O 1
ATOM 689 N N . SER A 1 82 ? 1.903 -2.930 -11.520 1.00 68.75 82 SER A N 1
ATOM 690 C CA . SER A 1 82 ? 1.358 -4.000 -12.365 1.00 68.75 82 SER A CA 1
ATOM 691 C C . SER A 1 82 ? 1.708 -3.822 -13.849 1.00 68.75 82 SER A C 1
ATOM 693 O O . SER A 1 82 ? 2.145 -4.773 -14.504 1.00 68.75 82 SER A O 1
ATOM 695 N N . LYS A 1 83 ? 1.618 -2.592 -14.378 1.00 69.06 83 LYS A N 1
ATOM 696 C CA . LYS A 1 83 ? 2.042 -2.272 -15.754 1.00 69.06 83 LYS A CA 1
ATOM 697 C C . LYS A 1 83 ? 3.538 -2.498 -15.970 1.00 69.06 83 LYS A C 1
ATOM 699 O O . LYS A 1 83 ? 3.929 -2.928 -17.048 1.00 69.06 83 LYS A O 1
ATOM 704 N N . ARG A 1 84 ? 4.368 -2.227 -14.959 1.00 62.53 84 ARG A N 1
ATOM 705 C CA . ARG A 1 84 ? 5.831 -2.390 -15.033 1.00 62.53 84 ARG A CA 1
ATOM 706 C C . ARG A 1 84 ? 6.303 -3.827 -14.781 1.00 62.53 84 ARG A C 1
ATOM 708 O O . ARG A 1 84 ? 7.410 -4.175 -15.173 1.00 62.53 84 ARG A O 1
ATOM 715 N N . LEU A 1 85 ? 5.473 -4.670 -14.162 1.00 52.28 85 LEU A N 1
ATOM 716 C CA . LEU A 1 85 ? 5.751 -6.092 -13.912 1.00 52.28 85 LEU A CA 1
ATOM 717 C C . LEU A 1 85 ? 5.213 -7.044 -14.987 1.00 52.28 85 LEU A C 1
ATOM 719 O O . LEU A 1 85 ? 5.485 -8.241 -14.907 1.00 52.28 85 LEU A O 1
ATOM 723 N N . SER A 1 86 ? 4.490 -6.543 -15.993 1.00 41.72 86 SER A N 1
ATOM 724 C CA . SER A 1 86 ? 4.188 -7.313 -17.205 1.00 41.72 86 SER A CA 1
ATOM 725 C C . SER A 1 86 ? 5.448 -7.428 -18.068 1.00 41.72 86 SER A C 1
ATOM 727 O O . SER A 1 86 ? 5.643 -6.686 -19.027 1.00 41.72 86 SER A O 1
ATOM 729 N N . ILE A 1 87 ? 6.329 -8.348 -17.678 1.00 40.06 87 ILE A N 1
ATOM 730 C CA . ILE A 1 87 ? 7.345 -8.930 -18.558 1.00 40.06 87 ILE A CA 1
ATOM 731 C C . ILE A 1 87 ? 6.585 -9.839 -19.551 1.00 40.06 87 ILE A C 1
ATOM 733 O O . ILE A 1 87 ? 5.711 -10.577 -19.089 1.00 40.06 87 ILE A O 1
ATOM 737 N N . PRO A 1 88 ? 6.837 -9.791 -20.875 1.00 39.03 88 PRO A N 1
ATOM 738 C CA . PRO A 1 88 ? 6.429 -10.878 -21.767 1.00 39.03 88 PRO A CA 1
ATOM 739 C C . PRO A 1 88 ? 7.063 -12.221 -21.374 1.00 39.03 88 PRO A C 1
ATOM 741 O O . PRO A 1 88 ? 8.197 -12.219 -20.844 1.00 39.03 88 PRO A O 1
#

Radius of gyration: 13.17 Å; Cα contacts (8 Å, |Δi|>4): 36; chains: 1; bounding box: 30×29×37 Å

Nearest PDB structures (foldseek):
  6nyk-assembly1_B  TM=4.477E-01  e=2.502E+00  synthetic construct
  6nyi-assembly1_B  TM=4.089E-01  e=2.190E+00  synthetic construct
  6nye-assembly1_B  TM=3.444E-01  e=3.491E+00  synthetic construct

Mean predicted aligned error: 12.4 Å

Sequence (88 aa):
MNELQKQTYDRLVERLKEADSMEEVRAYYREIQSLLDAVHTQATVLQLEEKEEFLRLRTKMVEASTKEEVLYYEEELHAYISKRLSIP

Solvent-accessible surface area (backbone atoms only — not comparable to full-atom values): 5015 Å² total; per-residue (Å²): 125,53,72,72,54,50,56,52,48,55,52,41,51,52,50,40,72,69,42,89,43,76,67,50,36,53,51,36,50,50,51,51,49,52,51,50,50,53,46,48,63,74,46,73,83,70,58,76,74,66,50,53,60,53,50,48,40,52,49,51,31,69,68,38,90,45,73,67,51,32,51,53,31,47,54,52,48,50,50,53,52,51,65,71,63,65,70,133